Protein AF-B5Z7A7-F1 (afdb_monomer)

Secondary structure (DSSP, 8-state):
-TTHHHHHHHHTT-----------HHHHHHHHHHHHHIIIIIS--TT---------SS-EEETTEEE-S-SHHHHHHHHHHHHHHHHHHHTT--

Solvent-accessible surface area (backbone atoms only — not comparable to full-atom values): 5955 Å² total; per-residue (Å²): 120,99,54,54,60,62,55,49,32,57,76,69,71,44,93,77,90,85,84,91,75,91,64,54,79,89,48,40,63,60,51,51,52,52,51,50,48,44,42,27,66,78,69,62,43,63,81,66,79,82,75,87,84,88,59,46,90,57,63,49,75,56,96,87,42,78,41,69,64,46,52,54,65,56,52,44,51,54,51,51,52,50,52,53,51,54,50,36,51,75,70,61,76,102

Nearest PDB structures (foldseek):
  3aei-assembly2_B  TM=2.537E-01  e=2.336E+00  Thermococcus sp. JCM 11816
  7kln-assembly1_A2  TM=2.463E-01  e=3.985E+00  Vibrio phage XM1

Structure (mmCIF, N/CA/C/O backbone):
data_AF-B5Z7A7-F1
#
_entry.id   AF-B5Z7A7-F1
#
loop_
_atom_site.group_PDB
_atom_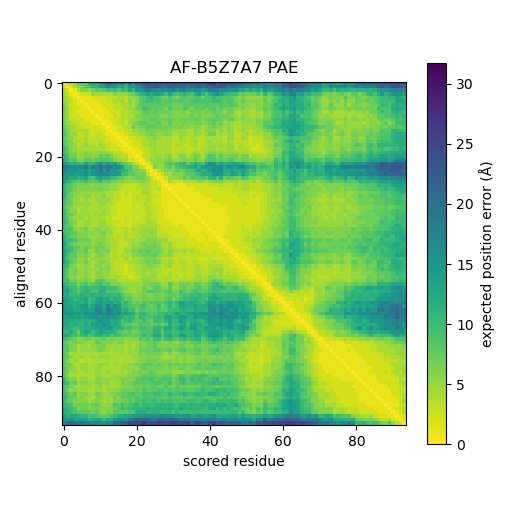site.id
_atom_site.type_symbol
_atom_site.label_atom_id
_atom_site.label_alt_id
_atom_site.label_comp_id
_atom_site.label_asym_id
_atom_site.label_entity_id
_atom_site.label_seq_id
_atom_site.pdbx_PDB_ins_code
_atom_site.Cartn_x
_atom_site.Cartn_y
_atom_site.Cartn_z
_atom_site.occupancy
_atom_site.B_iso_or_equiv
_atom_site.auth_seq_id
_atom_site.auth_comp_id
_atom_site.auth_asym_id
_atom_site.auth_atom_id
_atom_site.pdbx_PDB_model_num
ATOM 1 N N . MET A 1 1 ? 9.587 7.775 13.955 1.00 54.12 1 MET A N 1
ATOM 2 C CA . MET A 1 1 ? 8.456 7.066 13.319 1.00 54.12 1 MET A CA 1
ATOM 3 C C . MET A 1 1 ? 7.605 7.903 12.352 1.00 54.12 1 MET A C 1
ATOM 5 O O . MET A 1 1 ? 7.441 7.473 11.221 1.00 54.12 1 MET A O 1
ATOM 9 N N . LYS A 1 2 ? 7.062 9.086 12.713 1.00 55.00 2 LYS A N 1
ATOM 10 C CA . LYS A 1 2 ? 5.972 9.756 11.944 1.00 55.00 2 LYS A CA 1
ATOM 11 C C .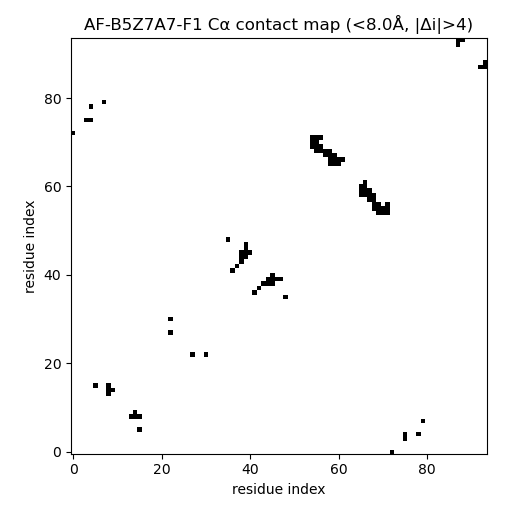 LYS A 1 2 ? 6.238 10.165 10.475 1.00 55.00 2 LYS A C 1
ATOM 13 O O . LYS A 1 2 ? 5.308 10.637 9.833 1.00 55.00 2 LYS A O 1
ATOM 18 N N . ARG A 1 3 ? 7.445 10.008 9.914 1.00 65.50 3 ARG A N 1
ATOM 19 C CA . ARG A 1 3 ? 7.735 10.333 8.495 1.00 65.50 3 ARG A CA 1
ATOM 20 C C . ARG A 1 3 ? 8.715 9.387 7.799 1.00 65.50 3 ARG A C 1
ATOM 22 O O . ARG A 1 3 ? 9.106 9.664 6.674 1.00 65.50 3 ARG A O 1
ATOM 29 N N . GLU A 1 4 ? 9.124 8.292 8.438 1.00 75.56 4 GLU A N 1
ATOM 30 C CA . GLU A 1 4 ? 10.189 7.434 7.895 1.00 75.56 4 GLU A CA 1
ATOM 31 C C . GLU A 1 4 ? 9.809 6.842 6.539 1.00 75.56 4 GLU A C 1
ATOM 33 O O . GLU A 1 4 ? 10.576 6.977 5.591 1.00 75.56 4 GLU A O 1
ATOM 38 N N . LEU A 1 5 ? 8.589 6.313 6.407 1.00 74.44 5 LEU A N 1
ATOM 39 C CA . LEU A 1 5 ? 8.109 5.735 5.151 1.00 74.44 5 LEU A CA 1
ATOM 40 C C . LEU A 1 5 ? 8.082 6.754 3.998 1.00 74.44 5 LEU A C 1
ATOM 42 O O . LEU A 1 5 ? 8.538 6.459 2.898 1.00 74.44 5 LEU A O 1
ATOM 46 N N . LEU A 1 6 ? 7.608 7.978 4.261 1.00 75.19 6 LEU A N 1
ATOM 47 C CA . LEU A 1 6 ? 7.553 9.050 3.259 1.00 75.19 6 LEU A CA 1
ATOM 48 C C . LEU A 1 6 ? 8.953 9.521 2.852 1.00 75.19 6 LEU A C 1
ATOM 50 O O . LEU A 1 6 ? 9.216 9.732 1.668 1.00 75.19 6 LEU A O 1
ATOM 54 N N . SER A 1 7 ? 9.865 9.658 3.817 1.00 80.81 7 SER A N 1
ATOM 55 C CA . SER A 1 7 ? 11.266 9.981 3.541 1.00 80.81 7 SER A CA 1
ATOM 56 C C . SER A 1 7 ? 11.936 8.891 2.698 1.00 80.81 7 SER A C 1
ATOM 58 O O . SER A 1 7 ? 12.677 9.211 1.770 1.00 80.81 7 SER A O 1
ATOM 60 N N . PHE A 1 8 ? 11.646 7.614 2.969 1.00 77.25 8 PHE A N 1
ATOM 61 C CA . PHE A 1 8 ? 12.151 6.494 2.171 1.00 77.25 8 PHE A CA 1
ATOM 62 C C . PHE A 1 8 ? 11.619 6.514 0.743 1.00 77.25 8 PHE A C 1
ATOM 64 O O . PHE A 1 8 ? 12.420 6.494 -0.192 1.00 77.25 8 PHE A O 1
ATOM 71 N N . ALA A 1 9 ? 10.302 6.611 0.570 1.00 79.56 9 ALA A N 1
ATOM 72 C CA . ALA A 1 9 ? 9.681 6.686 -0.748 1.00 79.56 9 ALA A CA 1
ATOM 73 C C . ALA A 1 9 ? 10.278 7.823 -1.592 1.00 79.56 9 ALA A C 1
ATOM 75 O O . ALA A 1 9 ? 10.648 7.619 -2.748 1.00 79.56 9 ALA A O 1
ATOM 76 N N . LYS A 1 10 ? 10.475 8.999 -0.980 1.00 82.81 10 LYS A N 1
ATOM 77 C CA . LYS A 1 10 ? 11.107 10.150 -1.633 1.00 82.81 10 LYS A CA 1
ATOM 78 C C . LYS A 1 10 ? 12.551 9.870 -2.057 1.00 82.81 10 LYS A C 1
ATOM 80 O O . LYS A 1 10 ? 12.908 10.172 -3.190 1.00 82.81 10 LYS A O 1
ATOM 85 N N . ASN A 1 11 ? 13.373 9.286 -1.182 1.00 84.38 11 ASN A N 1
ATOM 86 C CA . ASN A 1 11 ? 14.781 8.985 -1.483 1.00 84.38 11 ASN A CA 1
ATOM 87 C C . ASN A 1 11 ? 14.944 8.016 -2.661 1.00 84.38 11 ASN A C 1
ATOM 89 O O . ASN A 1 11 ? 15.930 8.088 -3.389 1.00 84.38 11 ASN A O 1
ATOM 93 N N . TRP A 1 12 ? 13.979 7.118 -2.840 1.00 81.12 12 TRP A N 1
ATOM 94 C CA . TRP A 1 12 ? 13.959 6.148 -3.930 1.00 81.12 12 TRP A CA 1
ATOM 95 C C . TRP A 1 12 ? 13.178 6.622 -5.159 1.00 81.12 12 TRP A C 1
ATOM 97 O O . TRP A 1 12 ? 13.071 5.879 -6.131 1.00 81.12 12 TRP A O 1
ATOM 107 N N . ASN A 1 13 ? 12.661 7.855 -5.131 1.00 84.94 13 ASN A N 1
ATOM 108 C CA . ASN A 1 13 ? 11.818 8.431 -6.175 1.00 84.94 13 ASN A CA 1
ATOM 109 C C . ASN A 1 13 ? 10.589 7.561 -6.503 1.00 84.94 13 ASN A C 1
ATOM 111 O O . ASN A 1 13 ? 10.190 7.429 -7.659 1.00 84.94 13 ASN A O 1
ATOM 115 N N . ILE A 1 14 ? 10.006 6.942 -5.472 1.00 82.38 14 ILE A N 1
ATOM 116 C CA . ILE A 1 14 ? 8.827 6.086 -5.585 1.00 82.38 14 ILE A CA 1
ATOM 117 C C . ILE A 1 14 ? 7.599 6.941 -5.306 1.00 82.38 14 ILE A C 1
ATOM 119 O O . ILE A 1 14 ? 7.397 7.372 -4.162 1.00 82.38 14 ILE A O 1
ATOM 123 N N . PRO A 1 15 ? 6.759 7.199 -6.316 1.00 80.88 15 PRO A N 1
ATOM 124 C CA . PRO A 1 15 ? 5.569 7.996 -6.107 1.00 80.88 15 PRO A CA 1
ATOM 125 C C . PRO A 1 15 ? 4.604 7.198 -5.216 1.00 80.88 15 PRO A C 1
ATOM 127 O O . PRO A 1 15 ? 4.230 6.068 -5.515 1.00 80.88 15 PRO A O 1
ATOM 130 N N . THR A 1 16 ? 4.279 7.771 -4.058 1.00 84.06 16 THR A N 1
ATOM 131 C CA . THR A 1 16 ? 3.555 7.102 -2.970 1.00 84.06 16 THR A CA 1
ATOM 132 C C . THR A 1 16 ? 2.392 7.973 -2.527 1.00 84.06 16 THR A C 1
ATOM 134 O O . THR A 1 16 ? 2.573 9.163 -2.272 1.00 84.06 16 THR A O 1
ATOM 137 N N . ILE A 1 17 ? 1.211 7.371 -2.397 1.00 82.81 17 ILE A N 1
ATOM 138 C CA . ILE A 1 17 ? 0.020 8.016 -1.842 1.00 82.81 17 ILE A CA 1
ATOM 139 C C . ILE A 1 17 ? -0.194 7.453 -0.437 1.00 82.81 17 ILE A C 1
ATOM 141 O O . ILE A 1 17 ? -0.231 6.239 -0.254 1.00 82.81 17 ILE A O 1
ATOM 145 N N . PHE A 1 18 ? -0.319 8.334 0.556 1.00 82.19 18 PHE A N 1
ATOM 146 C CA . PHE A 1 18 ? -0.615 7.949 1.933 1.00 82.19 18 PHE A CA 1
ATOM 147 C C . PHE A 1 18 ? -1.965 8.528 2.342 1.00 82.19 18 PHE A C 1
ATOM 149 O O . PHE A 1 18 ? -2.154 9.743 2.307 1.00 82.19 18 PHE A O 1
ATOM 156 N N . VAL A 1 19 ? -2.895 7.658 2.733 1.00 79.62 19 VAL A N 1
ATOM 157 C CA . VAL A 1 19 ? -4.267 8.043 3.072 1.00 79.62 19 VAL A CA 1
ATOM 158 C C . VAL A 1 19 ? -4.519 7.730 4.542 1.00 79.62 19 VAL A C 1
ATOM 160 O O . VAL A 1 19 ? -4.505 6.571 4.950 1.00 79.62 19 VAL A O 1
ATOM 163 N N . PHE A 1 20 ? -4.739 8.770 5.348 1.00 76.94 20 PHE A N 1
ATOM 164 C CA . PHE A 1 20 ? -5.199 8.605 6.725 1.00 76.94 20 PHE A CA 1
ATOM 165 C C . PHE A 1 20 ? -6.716 8.484 6.727 1.00 76.94 20 PHE A C 1
ATOM 167 O O . PHE A 1 20 ? -7.411 9.349 6.200 1.00 76.94 20 PHE A O 1
ATOM 174 N N . THR A 1 21 ? -7.225 7.433 7.353 1.00 74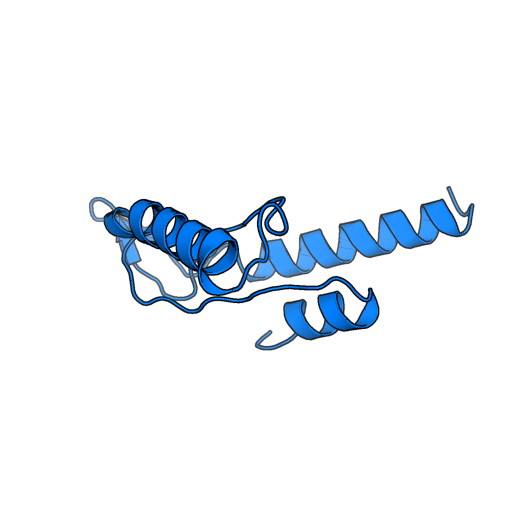.69 21 THR A N 1
ATOM 175 C CA . THR A 1 21 ? -8.660 7.220 7.511 1.00 74.69 21 THR A CA 1
ATOM 176 C C . THR A 1 21 ? -8.985 6.863 8.954 1.00 74.69 21 THR A C 1
ATOM 178 O O . THR A 1 21 ? -8.172 6.253 9.646 1.00 74.69 21 THR A O 1
ATOM 181 N N . ASN A 1 22 ? -10.177 7.256 9.402 1.00 72.00 22 ASN A N 1
ATOM 182 C CA . ASN A 1 22 ? -10.758 6.843 10.680 1.00 72.00 22 ASN A CA 1
ATOM 183 C C . ASN A 1 22 ? -11.810 5.730 10.493 1.00 72.00 22 ASN A C 1
ATOM 185 O O . ASN A 1 22 ? -12.652 5.491 11.358 1.00 72.00 22 ASN A O 1
ATOM 189 N N . THR A 1 23 ? -11.831 5.083 9.326 1.00 65.56 23 THR A N 1
ATOM 190 C CA . THR A 1 23 ? -12.746 3.973 9.051 1.00 65.56 23 THR A CA 1
ATOM 191 C C . THR A 1 23 ? -12.296 2.722 9.797 1.00 65.56 23 THR A C 1
ATOM 193 O O . THR A 1 23 ? -11.145 2.310 9.672 1.00 65.56 23 THR A O 1
ATOM 196 N N . GLN A 1 24 ? -13.218 2.097 10.533 1.00 64.19 24 GLN A N 1
ATOM 197 C CA . GLN A 1 24 ? -12.993 0.798 11.174 1.00 64.19 24 GLN A CA 1
ATOM 198 C C . GLN A 1 24 ? -12.757 -0.324 10.145 1.00 64.19 24 GLN A C 1
ATOM 200 O O . GLN A 1 24 ? -13.105 -0.181 8.972 1.00 64.19 24 GLN A O 1
ATOM 205 N N . GLU A 1 25 ? -12.239 -1.465 10.612 1.00 65.12 25 GLU A N 1
ATOM 206 C CA . GLU A 1 25 ? -11.937 -2.681 9.833 1.00 65.12 25 GLU A CA 1
ATOM 207 C C . GLU A 1 25 ? -13.029 -3.039 8.808 1.00 65.12 25 GLU A C 1
ATOM 209 O O . GLU A 1 25 ? -12.742 -3.140 7.615 1.00 65.12 25 GLU A O 1
ATOM 214 N N . LYS A 1 26 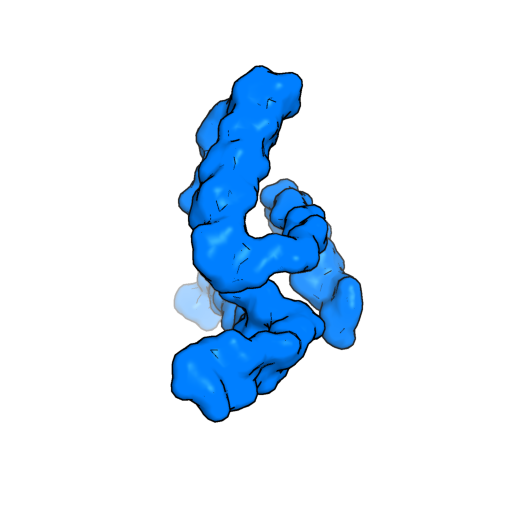? -14.299 -3.076 9.229 1.00 65.69 26 LYS A N 1
ATOM 215 C CA . LYS A 1 26 ? -15.441 -3.428 8.364 1.00 65.69 26 LYS A CA 1
ATOM 216 C C . LYS A 1 26 ? -15.695 -2.464 7.202 1.00 65.69 26 LYS A C 1
ATOM 218 O O . LYS A 1 26 ? -16.228 -2.873 6.176 1.00 65.69 26 LYS A O 1
ATOM 223 N N . ALA A 1 27 ? -15.349 -1.188 7.358 1.00 77.88 27 ALA A N 1
ATOM 224 C CA . ALA A 1 27 ? -15.508 -0.176 6.313 1.00 77.88 27 ALA A CA 1
ATOM 225 C C . ALA A 1 27 ? -14.223 0.022 5.489 1.00 77.88 27 ALA A C 1
ATOM 227 O O . ALA A 1 27 ? -14.245 0.725 4.478 1.00 77.88 27 ALA A O 1
ATOM 228 N N . GLY A 1 28 ? -13.113 -0.607 5.891 1.00 79.56 28 GLY A N 1
ATOM 229 C CA . GLY A 1 28 ? -11.809 -0.423 5.264 1.00 79.56 28 GLY A CA 1
ATOM 230 C C . GLY A 1 28 ? -11.762 -0.890 3.810 1.00 79.56 28 GLY A C 1
ATOM 231 O O . GLY A 1 28 ? -11.151 -0.221 2.985 1.00 79.56 28 GLY A O 1
ATOM 232 N N . ASP A 1 29 ? -12.423 -1.998 3.464 1.00 82.88 29 ASP A N 1
ATOM 233 C CA . ASP A 1 29 ? -12.444 -2.494 2.078 1.00 82.88 29 ASP A CA 1
ATOM 234 C C . ASP A 1 29 ? -13.243 -1.572 1.147 1.00 82.88 29 ASP A C 1
ATOM 236 O O . ASP A 1 29 ? -12.805 -1.280 0.034 1.00 82.88 29 ASP A O 1
ATOM 240 N N . ALA A 1 30 ? -14.397 -1.080 1.610 1.00 88.12 30 ALA A N 1
ATOM 241 C CA . ALA A 1 30 ? -15.197 -0.112 0.863 1.00 88.12 30 ALA A CA 1
ATOM 242 C C . ALA A 1 30 ? -14.427 1.204 0.671 1.00 88.12 30 ALA A C 1
ATOM 244 O O . ALA A 1 30 ? -14.389 1.740 -0.434 1.00 88.12 30 ALA A O 1
ATOM 245 N N . PHE A 1 31 ? -13.742 1.669 1.721 1.00 87.56 31 PHE A N 1
ATOM 246 C CA . PHE A 1 31 ? -12.877 2.844 1.663 1.00 87.56 31 PHE A CA 1
ATOM 247 C C . PHE A 1 31 ? -11.733 2.684 0.654 1.00 87.56 31 PHE A C 1
A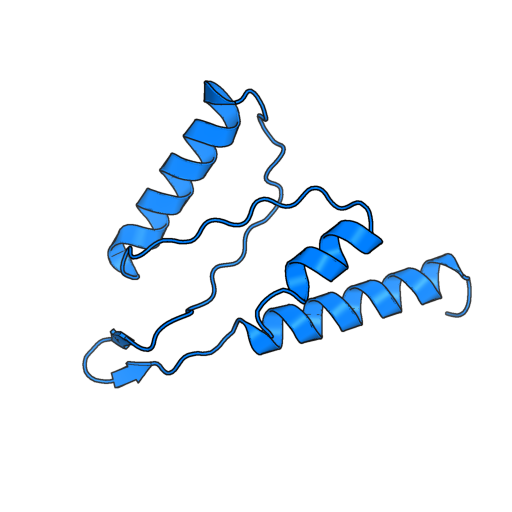TOM 249 O O . PHE A 1 31 ? -11.472 3.599 -0.127 1.00 87.56 31 PHE A O 1
ATOM 256 N N . VAL A 1 32 ? -11.061 1.526 0.643 1.00 86.50 32 VAL A N 1
ATOM 257 C CA . VAL A 1 32 ? -9.980 1.242 -0.314 1.00 86.50 32 VAL A CA 1
ATOM 258 C C . VAL A 1 32 ? -10.509 1.251 -1.745 1.00 86.50 32 VAL A C 1
ATOM 260 O O . VAL A 1 32 ? -9.900 1.899 -2.593 1.00 86.50 32 VAL A O 1
ATOM 263 N N . LYS A 1 33 ? -11.644 0.592 -2.014 1.00 89.62 33 LYS A N 1
ATOM 264 C CA . LYS A 1 33 ? -12.245 0.569 -3.357 1.00 89.62 33 LYS A CA 1
ATOM 265 C C . LYS A 1 33 ? -12.607 1.967 -3.847 1.00 89.62 33 LYS A C 1
ATOM 267 O O . LYS A 1 33 ? -12.280 2.307 -4.978 1.00 89.62 33 LYS A O 1
ATOM 272 N N . GLU A 1 34 ? -13.230 2.780 -2.997 1.00 91.44 34 GLU A N 1
ATOM 273 C CA . GLU A 1 34 ? -13.600 4.144 -3.380 1.00 91.44 34 GLU A CA 1
ATOM 274 C C . GLU A 1 34 ? -12.367 5.034 -3.567 1.00 91.44 34 GLU A C 1
ATOM 276 O O . GLU A 1 34 ? -12.289 5.790 -4.530 1.00 91.44 34 GLU A O 1
ATOM 281 N N . SER A 1 35 ? -11.345 4.878 -2.721 1.00 90.69 35 SER A N 1
ATOM 282 C CA . SER A 1 35 ? -10.073 5.592 -2.887 1.00 90.69 35 SER A CA 1
ATOM 283 C C . SER A 1 35 ? -9.391 5.226 -4.208 1.00 90.69 35 SER A C 1
ATOM 285 O O . SER A 1 35 ? -8.911 6.107 -4.915 1.00 90.69 35 SER A O 1
ATOM 287 N N . GLN A 1 36 ? -9.365 3.936 -4.562 1.00 90.94 36 GLN A N 1
ATOM 288 C CA . GLN A 1 36 ? -8.833 3.466 -5.843 1.00 90.94 36 GLN A CA 1
ATOM 289 C C . GLN A 1 36 ? -9.630 4.038 -7.017 1.00 90.94 36 GLN A C 1
ATOM 291 O O . GLN A 1 36 ? -9.019 4.523 -7.964 1.00 90.94 36 GLN A O 1
ATOM 296 N N . ARG A 1 37 ? -10.967 4.059 -6.926 1.00 93.75 37 ARG A N 1
ATOM 297 C CA . ARG A 1 37 ? -11.837 4.659 -7.946 1.00 93.75 37 ARG A CA 1
ATOM 298 C C . ARG A 1 37 ? -11.524 6.143 -8.153 1.00 93.75 37 ARG A C 1
ATOM 300 O O . ARG A 1 37 ? -11.297 6.551 -9.284 1.00 93.75 37 ARG A O 1
ATOM 307 N N . ILE A 1 38 ? -11.449 6.934 -7.081 1.00 93.81 38 ILE A N 1
ATOM 308 C CA . ILE A 1 38 ? -11.134 8.372 -7.155 1.00 93.81 38 ILE A CA 1
ATOM 309 C C . ILE A 1 38 ? -9.749 8.595 -7.785 1.00 93.81 38 ILE A C 1
ATOM 311 O O . ILE A 1 38 ? -9.604 9.421 -8.686 1.00 93.81 38 ILE A O 1
ATOM 315 N N . ILE A 1 39 ? -8.732 7.843 -7.353 1.00 91.88 39 ILE A N 1
ATOM 316 C CA . ILE A 1 39 ? -7.364 7.962 -7.885 1.00 91.88 39 ILE A CA 1
ATOM 317 C C . ILE A 1 39 ? -7.315 7.584 -9.373 1.00 91.88 39 ILE A C 1
ATOM 319 O O . ILE A 1 39 ? -6.671 8.272 -10.166 1.00 91.88 39 ILE A O 1
ATOM 323 N N . ASP A 1 40 ? -7.995 6.510 -9.766 1.00 92.88 40 ASP A N 1
ATOM 324 C CA . ASP A 1 40 ? -7.966 6.025 -11.143 1.00 92.88 40 ASP A CA 1
ATOM 325 C C . ASP A 1 40 ? -8.797 6.905 -12.091 1.00 92.88 40 ASP A C 1
ATOM 327 O O . ASP A 1 40 ? -8.332 7.234 -13.185 1.00 92.88 40 ASP A O 1
ATOM 331 N N . GLU A 1 41 ? -10.018 7.271 -11.694 1.00 95.38 41 GLU A N 1
ATOM 332 C CA . GLU A 1 41 ? -11.012 7.921 -12.557 1.00 95.38 41 GLU A CA 1
ATOM 333 C C . GLU A 1 41 ? -10.974 9.445 -12.460 1.00 95.38 41 GLU A C 1
ATOM 335 O O . GLU A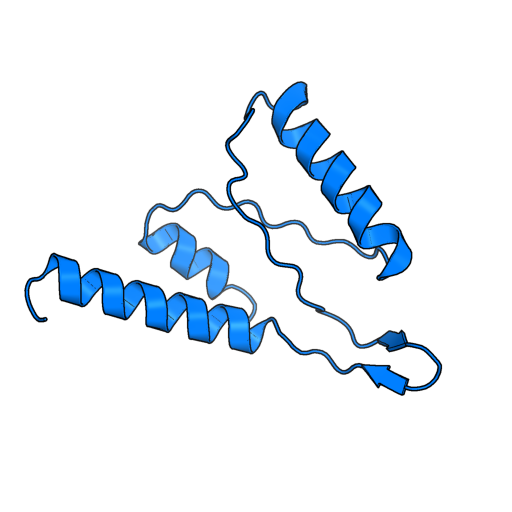 1 41 ? -10.908 10.121 -13.484 1.00 95.38 41 GLU A O 1
ATOM 340 N N . GLU A 1 42 ? -11.006 10.001 -11.247 1.00 95.69 42 GLU A N 1
ATOM 341 C CA . GLU A 1 42 ? -11.114 11.453 -11.056 1.00 95.69 42 GLU A CA 1
ATOM 342 C C . GLU A 1 42 ? -9.757 12.138 -11.186 1.00 95.69 42 GLU A C 1
ATOM 344 O O . GLU A 1 42 ? -9.652 13.209 -11.782 1.00 95.69 42 GLU A O 1
ATOM 349 N N . TRP A 1 43 ? -8.702 11.519 -10.650 1.00 94.31 43 TRP A N 1
ATOM 350 C CA . TRP A 1 43 ? -7.341 12.045 -10.783 1.00 94.31 43 TRP A CA 1
ATOM 351 C C . TRP A 1 43 ? -6.655 11.574 -12.072 1.00 94.31 43 TRP A C 1
ATOM 353 O O . TRP A 1 43 ? -5.598 12.094 -12.428 1.00 94.31 43 TRP A O 1
ATOM 363 N N . GLY A 1 44 ? -7.241 10.600 -12.778 1.00 93.38 44 GLY A N 1
ATOM 364 C CA . GLY A 1 44 ? -6.721 10.081 -14.043 1.00 93.38 44 GLY A CA 1
ATOM 365 C C . GLY A 1 44 ? -5.472 9.203 -13.908 1.00 93.38 44 GLY A C 1
ATOM 366 O O . GLY A 1 44 ? -4.772 8.986 -14.897 1.00 93.38 44 GLY A O 1
ATOM 367 N N . PHE A 1 45 ? -5.173 8.673 -12.718 1.00 91.31 45 PHE A N 1
ATOM 368 C CA . PHE A 1 45 ? -4.005 7.818 -12.470 1.00 91.31 45 PHE A CA 1
ATOM 369 C C . PHE A 1 45 ? -4.307 6.327 -12.644 1.00 91.31 45 PHE A C 1
ATOM 371 O O . PHE A 1 45 ? -3.760 5.490 -11.926 1.00 91.31 45 PHE A O 1
ATOM 378 N N . LYS A 1 46 ? -5.162 5.966 -13.606 1.00 91.62 46 LYS A N 1
ATOM 379 C CA . LYS A 1 46 ? -5.601 4.580 -13.789 1.00 91.62 46 LYS A CA 1
ATOM 380 C C . LYS A 1 46 ? -4.432 3.594 -13.851 1.00 91.62 46 LYS A C 1
ATOM 382 O O . LYS A 1 46 ? -3.570 3.673 -14.728 1.00 91.62 46 LYS A O 1
ATOM 387 N N . GLY A 1 47 ? -4.429 2.625 -12.936 1.00 86.19 47 GLY A N 1
ATOM 388 C CA . GLY A 1 47 ? -3.408 1.574 -12.877 1.00 86.19 47 GLY A CA 1
ATOM 389 C C . GLY A 1 47 ? -2.087 1.997 -12.226 1.00 86.19 47 GLY A C 1
ATOM 390 O O . GLY A 1 47 ? -1.117 1.231 -12.286 1.00 86.19 47 GLY A O 1
ATOM 391 N N . PHE A 1 48 ? -2.046 3.176 -11.601 1.00 86.38 48 PHE A N 1
ATOM 392 C CA . PHE A 1 48 ? -0.932 3.655 -10.783 1.00 86.38 48 PHE A CA 1
ATOM 393 C C . PHE A 1 48 ? -0.790 2.848 -9.485 1.00 86.38 48 PHE A C 1
ATOM 395 O O . PHE A 1 48 ? 0.320 2.468 -9.109 1.00 86.38 48 PHE A O 1
ATOM 402 N N . ILE A 1 49 ? -1.905 2.520 -8.823 1.00 86.38 49 ILE A N 1
ATOM 403 C CA . ILE A 1 49 ? -1.898 1.692 -7.611 1.00 86.38 49 ILE A CA 1
ATOM 404 C C . ILE A 1 49 ? -1.615 0.234 -7.994 1.00 86.38 49 ILE A C 1
ATOM 406 O O . ILE A 1 49 ? -2.490 -0.482 -8.474 1.00 86.38 49 ILE A O 1
ATOM 410 N N . LYS A 1 50 ? -0.369 -0.213 -7.794 1.00 85.38 50 LYS A N 1
ATOM 411 C CA . LYS A 1 50 ? 0.059 -1.605 -8.047 1.00 85.38 50 LYS A CA 1
ATOM 412 C C . LYS A 1 5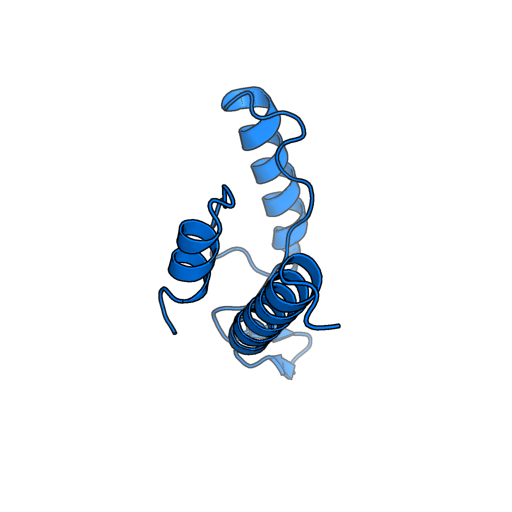0 ? -0.102 -2.524 -6.841 1.00 85.38 50 LYS A C 1
ATOM 414 O O . LYS A 1 50 ? -0.321 -3.717 -7.002 1.00 85.38 50 LYS A O 1
ATOM 419 N N . ALA A 1 51 ? 0.028 -1.966 -5.646 1.00 85.50 51 ALA A N 1
ATOM 420 C CA . ALA A 1 51 ? -0.120 -2.664 -4.381 1.00 85.50 51 ALA A CA 1
ATOM 421 C C . ALA A 1 51 ? -0.534 -1.656 -3.307 1.00 85.50 51 ALA A C 1
ATOM 423 O O . ALA A 1 51 ? -0.265 -0.459 -3.437 1.00 85.50 51 ALA A O 1
ATOM 424 N N . TYR A 1 52 ? -1.169 -2.138 -2.243 1.00 85.19 52 TYR A N 1
ATOM 425 C CA . TYR A 1 52 ? -1.456 -1.339 -1.058 1.00 85.19 52 TYR A CA 1
ATOM 426 C C . TYR A 1 52 ? -1.269 -2.190 0.198 1.00 85.19 52 TYR A C 1
ATOM 428 O O . TYR A 1 52 ? -1.483 -3.400 0.179 1.00 85.19 52 TYR A O 1
ATOM 436 N N . ALA A 1 53 ? -0.885 -1.539 1.290 1.00 82.81 53 ALA A N 1
ATOM 437 C CA . ALA A 1 53 ? -0.826 -2.132 2.617 1.00 82.81 53 ALA A CA 1
ATOM 438 C C . ALA A 1 53 ? -1.742 -1.337 3.548 1.00 82.81 53 ALA A C 1
ATOM 440 O O . ALA A 1 53 ? -1.859 -0.115 3.428 1.00 82.81 53 ALA A O 1
ATOM 441 N N . ARG A 1 54 ? -2.390 -2.035 4.479 1.00 80.69 54 ARG A N 1
ATOM 442 C CA . ARG A 1 54 ? -3.163 -1.420 5.558 1.00 80.69 54 ARG A CA 1
ATOM 443 C C . ARG A 1 54 ? -2.458 -1.708 6.862 1.00 80.69 54 ARG A C 1
ATOM 445 O O . ARG A 1 54 ? -2.133 -2.855 7.142 1.00 80.69 54 ARG A O 1
ATOM 452 N N . VAL A 1 55 ? -2.242 -0.663 7.640 1.00 78.00 55 VAL A N 1
ATOM 453 C CA . VAL A 1 55 ? -1.642 -0.754 8.966 1.00 78.00 55 VAL A CA 1
ATOM 454 C C . VAL A 1 55 ? -2.516 0.018 9.932 1.00 78.00 55 VAL A C 1
ATOM 456 O O . VAL A 1 55 ? -3.065 1.066 9.580 1.00 78.00 55 VAL A O 1
ATOM 459 N N . ASN A 1 56 ? -2.654 -0.501 11.145 1.00 75.44 56 ASN A N 1
ATOM 460 C CA . ASN A 1 56 ? -3.428 0.174 12.170 1.00 75.44 56 ASN A CA 1
ATOM 461 C C . ASN A 1 56 ? -2.550 1.236 12.828 1.00 75.44 56 ASN A C 1
ATOM 463 O O . ASN A 1 56 ? -1.406 0.987 13.200 1.00 75.44 56 ASN A O 1
ATOM 467 N N . SER A 1 57 ? -3.082 2.448 12.949 1.00 70.75 57 SER A N 1
ATOM 468 C CA . SER A 1 57 ? -2.421 3.562 13.638 1.00 70.75 57 SER A CA 1
ATOM 469 C C . SER A 1 57 ? -3.009 3.830 15.026 1.00 70.75 57 SER A C 1
ATOM 471 O O . SER A 1 57 ? -2.456 4.632 15.777 1.00 70.75 57 SER A O 1
ATOM 473 N N . VAL A 1 58 ? -4.108 3.150 15.363 1.00 72.50 58 VAL A N 1
ATOM 474 C CA . VAL A 1 58 ? -4.837 3.220 16.633 1.00 72.50 58 VAL A CA 1
ATOM 475 C C . VAL A 1 58 ? -5.245 1.810 17.061 1.00 72.50 58 VAL A C 1
ATOM 477 O O . VAL A 1 58 ? -5.543 0.972 16.210 1.00 72.50 58 VAL A O 1
ATOM 480 N N . ALA A 1 59 ? -5.228 1.547 18.369 1.00 76.44 59 ALA A N 1
ATOM 481 C CA . ALA A 1 59 ? -5.718 0.285 18.913 1.00 76.44 59 ALA A CA 1
ATOM 482 C C . ALA A 1 59 ? -7.236 0.184 18.706 1.00 76.44 59 ALA A C 1
ATOM 484 O O . ALA A 1 59 ? -7.946 1.193 18.768 1.00 76.44 59 ALA A O 1
ATOM 485 N N . PHE A 1 60 ? -7.741 -1.020 18.452 1.00 75.31 60 PHE A N 1
ATOM 486 C CA . PHE A 1 60 ? -9.175 -1.257 18.271 1.00 75.31 60 PHE A CA 1
ATOM 487 C C . PHE A 1 60 ? -9.585 -2.608 18.857 1.00 75.31 60 PHE A C 1
ATOM 489 O O . PHE A 1 60 ? -8.772 -3.518 18.966 1.00 75.31 60 PHE A O 1
ATOM 496 N N . SER A 1 61 ? -10.856 -2.761 19.237 1.00 73.25 61 SER A N 1
ATOM 497 C CA . SER A 1 61 ? -11.372 -4.039 19.738 1.00 73.25 61 SER A CA 1
ATOM 498 C C . SER A 1 61 ? -11.956 -4.874 18.601 1.00 73.25 61 SER A C 1
ATOM 500 O O . SER A 1 61 ? -12.855 -4.424 17.885 1.00 73.25 61 SER A O 1
ATOM 502 N N . PHE A 1 62 ? -11.486 -6.111 18.462 1.00 74.38 62 PHE A N 1
ATOM 503 C CA . PHE A 1 62 ? -12.031 -7.103 17.546 1.00 74.38 62 PHE A CA 1
ATOM 504 C C . PHE A 1 62 ? -12.524 -8.318 18.326 1.00 74.38 62 PHE A C 1
ATOM 506 O O . PHE A 1 62 ? -11.751 -9.013 18.978 1.00 74.38 62 PHE A O 1
ATOM 513 N N . ARG A 1 63 ? -13.836 -8.585 18.263 1.00 83.00 63 ARG A N 1
ATOM 514 C CA . ARG A 1 63 ? -14.480 -9.711 18.970 1.00 83.00 63 ARG A CA 1
ATOM 515 C C . ARG A 1 63 ? -14.152 -9.765 20.477 1.00 83.00 63 ARG A C 1
ATOM 517 O O . ARG A 1 63 ? -14.038 -10.845 21.042 1.00 83.00 63 ARG A O 1
ATOM 524 N N . GLY A 1 64 ? -14.003 -8.605 21.121 1.00 82.00 64 GLY A N 1
ATOM 525 C CA . GLY A 1 64 ? -13.670 -8.508 22.547 1.00 82.00 64 GLY A CA 1
ATOM 526 C C . GLY A 1 64 ? -12.177 -8.627 22.870 1.00 82.00 64 GLY A C 1
ATOM 527 O O . GLY A 1 64 ? -11.815 -8.525 24.036 1.00 82.00 64 GLY A O 1
ATOM 528 N N . ILE A 1 65 ? -11.312 -8.792 21.864 1.00 82.12 65 ILE A N 1
ATOM 529 C CA . ILE A 1 65 ? -9.853 -8.761 22.009 1.00 82.12 65 ILE A CA 1
ATOM 530 C C . ILE A 1 65 ? -9.359 -7.383 21.568 1.00 82.12 65 ILE A C 1
ATOM 532 O O . ILE A 1 65 ? -9.708 -6.914 20.486 1.00 82.12 65 ILE A O 1
ATOM 536 N N . GLU A 1 66 ? -8.575 -6.714 22.408 1.00 80.88 66 GLU A N 1
ATOM 537 C CA . GLU A 1 66 ? -7.912 -5.464 22.037 1.00 80.88 66 GLU A CA 1
ATOM 538 C C . GLU A 1 66 ? -6.733 -5.770 21.108 1.00 80.88 66 GLU A C 1
ATOM 540 O O . GLU A 1 66 ? -5.808 -6.495 21.471 1.00 80.88 66 GLU A O 1
ATOM 545 N N . VAL A 1 67 ? -6.791 -5.241 19.890 1.00 76.88 67 VAL A N 1
ATOM 546 C CA . VAL A 1 67 ? -5.709 -5.311 18.913 1.00 76.88 67 VAL A CA 1
ATOM 547 C C . VAL A 1 67 ? -4.855 -4.053 19.091 1.00 76.88 67 VAL A C 1
ATOM 549 O O . VAL A 1 67 ? -5.362 -2.947 18.859 1.00 76.88 67 VAL A O 1
ATOM 552 N N . PRO A 1 68 ? -3.589 -4.184 19.527 1.00 76.88 68 PRO A N 1
ATOM 553 C CA . PRO A 1 68 ? -2.706 -3.043 19.724 1.00 76.88 68 PRO A CA 1
ATOM 554 C C . PRO A 1 68 ? -2.310 -2.397 18.387 1.00 76.88 68 PRO A C 1
ATOM 556 O O . PRO A 1 68 ? -2.563 -2.921 17.302 1.00 76.88 68 PRO A O 1
ATOM 559 N N . ILE A 1 69 ? -1.675 -1.225 18.461 1.00 75.56 69 ILE A N 1
ATOM 560 C CA . ILE A 1 69 ? -1.078 -0.566 17.292 1.00 75.56 69 ILE A CA 1
ATOM 561 C C . ILE A 1 69 ? 0.102 -1.422 16.808 1.00 75.56 69 ILE A C 1
ATOM 563 O O . ILE A 1 69 ? 1.175 -1.388 17.406 1.00 75.56 69 ILE A O 1
ATOM 567 N N . GLU A 1 70 ? -0.099 -2.165 15.724 1.00 72.06 70 GLU A N 1
ATOM 568 C CA . GLU A 1 70 ? 0.870 -3.102 15.139 1.00 72.06 70 GLU A CA 1
ATOM 569 C C . GLU A 1 70 ? 0.932 -2.924 13.606 1.00 72.06 70 GLU A C 1
ATOM 571 O O . GLU A 1 70 ? 0.033 -2.326 12.997 1.00 72.06 70 GLU A O 1
ATOM 576 N N . GLY A 1 71 ? 2.014 -3.368 12.959 1.00 73.56 71 GLY A N 1
ATOM 577 C CA . GLY A 1 71 ? 2.151 -3.339 11.497 1.00 73.56 71 GLY A CA 1
ATOM 578 C C . GLY A 1 71 ? 2.849 -2.111 10.909 1.00 73.56 71 GLY A C 1
ATOM 579 O O . GLY A 1 71 ? 3.60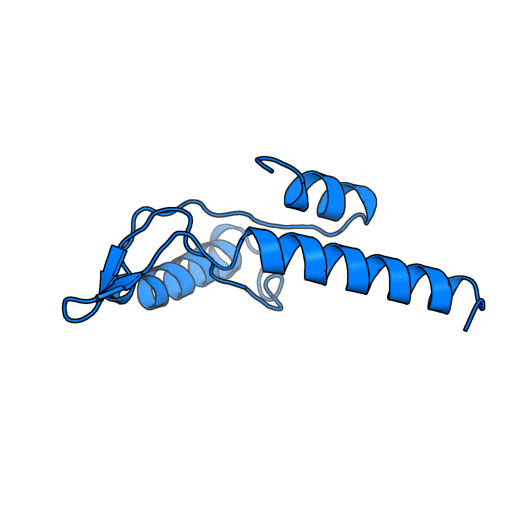5 -2.252 9.952 1.00 73.56 71 GLY A O 1
ATOM 580 N N . LEU A 1 72 ? 2.670 -0.893 11.446 1.00 78.31 72 LEU A N 1
ATOM 581 C CA . LEU A 1 72 ? 3.325 0.295 10.855 1.00 78.31 72 LEU A CA 1
ATOM 582 C C . LEU A 1 72 ? 4.852 0.250 11.013 1.00 78.31 72 LEU A C 1
ATOM 584 O O . LEU A 1 72 ? 5.577 0.639 10.098 1.00 78.31 72 LEU A O 1
ATOM 588 N N . LYS A 1 73 ? 5.339 -0.200 12.174 1.00 80.25 73 LYS A N 1
ATOM 589 C CA . LYS A 1 73 ? 6.777 -0.326 12.424 1.00 80.25 73 LYS A CA 1
ATOM 590 C C . LYS A 1 73 ? 7.381 -1.448 11.578 1.00 80.25 73 LYS A C 1
ATOM 592 O O . LYS A 1 73 ? 8.360 -1.189 10.886 1.00 80.25 73 LYS A O 1
ATOM 597 N N . GLU A 1 74 ? 6.761 -2.631 11.567 1.00 83.00 74 GLU A N 1
ATOM 598 C CA . GLU A 1 74 ? 7.196 -3.741 10.707 1.00 83.00 74 GLU A CA 1
ATOM 599 C C . GLU A 1 74 ? 7.216 -3.335 9.232 1.00 83.00 74 GLU A C 1
ATOM 601 O O . GLU A 1 74 ? 8.225 -3.543 8.568 1.00 83.00 74 GLU A O 1
ATOM 606 N N . LEU A 1 75 ? 6.171 -2.661 8.736 1.00 83.12 75 LEU A N 1
ATOM 607 C CA . LEU A 1 75 ? 6.121 -2.188 7.351 1.00 83.12 75 LEU A CA 1
ATOM 608 C C . LEU A 1 75 ? 7.302 -1.266 7.025 1.00 83.12 75 LEU A C 1
ATOM 610 O O . LEU A 1 75 ? 7.897 -1.385 5.955 1.00 83.12 75 LEU A O 1
ATOM 614 N N . VAL A 1 76 ? 7.655 -0.345 7.927 1.00 82.62 76 VAL A N 1
ATOM 615 C CA . VAL A 1 76 ? 8.815 0.543 7.742 1.00 82.62 76 VAL A CA 1
ATOM 616 C C . VAL A 1 76 ? 10.120 -0.256 7.713 1.00 82.62 76 VAL A C 1
ATOM 618 O O . VAL A 1 76 ? 10.947 -0.028 6.823 1.00 82.62 76 VAL A O 1
ATOM 621 N N . ASP A 1 77 ? 10.297 -1.193 8.643 1.00 86.25 77 ASP A N 1
ATOM 622 C CA . ASP A 1 77 ? 11.512 -2.003 8.757 1.00 86.25 77 ASP A CA 1
ATOM 623 C C . ASP A 1 77 ? 11.682 -2.951 7.553 1.00 86.25 77 ASP A C 1
ATOM 625 O O . ASP A 1 77 ? 12.750 -2.981 6.932 1.00 86.25 77 ASP A O 1
ATOM 629 N N . GLU A 1 78 ? 10.625 -3.654 7.140 1.00 86.31 78 GLU A N 1
ATOM 630 C CA . GLU A 1 78 ? 10.615 -4.520 5.952 1.00 86.31 78 GLU A CA 1
ATOM 631 C C . GLU A 1 78 ? 10.866 -3.732 4.665 1.00 86.31 78 GLU A C 1
ATOM 633 O O . GLU A 1 78 ? 11.664 -4.150 3.817 1.00 86.31 78 GLU A O 1
ATOM 638 N N . THR A 1 79 ? 10.247 -2.556 4.535 1.00 83.75 79 THR A N 1
ATOM 639 C CA . THR A 1 79 ? 10.457 -1.663 3.389 1.00 83.75 79 THR A CA 1
ATOM 640 C C . THR A 1 79 ? 11.928 -1.253 3.302 1.00 83.75 79 THR A C 1
ATOM 642 O O . THR A 1 79 ? 12.551 -1.348 2.241 1.00 83.75 79 THR A O 1
ATOM 645 N N . LYS A 1 80 ? 12.526 -0.848 4.429 1.00 85.75 80 LYS A N 1
ATOM 646 C CA . LYS A 1 80 ? 13.936 -0.451 4.497 1.00 85.75 80 LYS A CA 1
ATOM 647 C C . LYS A 1 80 ? 14.871 -1.602 4.128 1.00 85.75 80 LYS A C 1
ATOM 649 O O . LYS A 1 80 ? 15.783 -1.397 3.325 1.00 85.75 80 LYS A O 1
ATOM 654 N N . ASN A 1 81 ? 14.636 -2.791 4.679 1.00 87.81 81 ASN A N 1
ATOM 655 C CA . ASN A 1 81 ? 15.441 -3.977 4.390 1.00 87.81 81 ASN A CA 1
ATOM 656 C C . ASN A 1 81 ? 15.356 -4.359 2.908 1.00 87.81 81 ASN A C 1
ATOM 658 O O . ASN A 1 81 ? 16.387 -4.563 2.267 1.00 87.81 81 ASN A O 1
ATOM 662 N N . THR A 1 82 ? 14.149 -4.362 2.338 1.00 85.19 82 THR A N 1
ATOM 663 C CA . THR A 1 82 ? 13.922 -4.646 0.913 1.00 85.19 82 THR A CA 1
ATOM 664 C C . THR A 1 82 ? 14.718 -3.691 0.028 1.00 85.19 82 THR A C 1
ATOM 666 O O . THR A 1 82 ? 15.469 -4.128 -0.846 1.00 85.19 82 THR A O 1
ATOM 669 N N . PHE A 1 83 ? 14.644 -2.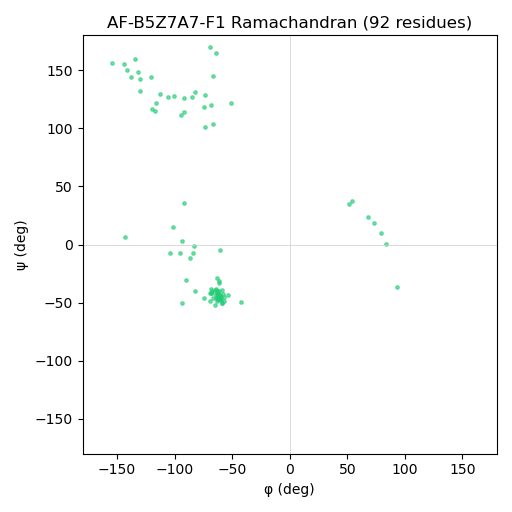386 0.291 1.00 83.75 83 PHE A N 1
ATOM 670 C CA . PHE A 1 83 ? 15.388 -1.395 -0.485 1.00 83.75 83 PHE A CA 1
ATOM 671 C C . PHE A 1 83 ? 16.904 -1.521 -0.342 1.00 83.75 83 PHE A C 1
ATOM 673 O O . PHE A 1 83 ? 17.630 -1.368 -1.325 1.00 83.75 83 PHE A O 1
ATOM 680 N N . GLN A 1 84 ? 17.406 -1.820 0.856 1.00 86.38 84 GLN A N 1
ATOM 681 C CA . GLN A 1 84 ? 18.835 -2.066 1.056 1.00 86.38 84 GLN A CA 1
ATOM 682 C C . GLN A 1 84 ? 19.317 -3.292 0.275 1.00 86.38 84 GLN A C 1
ATOM 684 O O . GLN A 1 84 ? 20.385 -3.240 -0.334 1.00 86.38 84 GLN A O 1
ATOM 689 N N . THR A 1 85 ? 18.526 -4.363 0.247 1.00 88.38 85 THR A N 1
ATOM 690 C CA . THR A 1 85 ? 18.821 -5.557 -0.552 1.00 88.38 85 THR A CA 1
ATOM 691 C C . THR A 1 85 ? 18.826 -5.234 -2.044 1.00 88.38 85 THR A C 1
ATOM 693 O O . THR A 1 85 ? 19.811 -5.523 -2.721 1.00 88.38 85 THR A O 1
ATOM 696 N N . LEU A 1 86 ? 17.798 -4.543 -2.551 1.00 85.62 86 LEU A N 1
ATOM 697 C CA . LEU A 1 86 ? 17.734 -4.112 -3.954 1.00 85.62 86 LEU A CA 1
ATOM 698 C C . LEU A 1 86 ? 18.917 -3.213 -4.340 1.00 85.62 86 LEU A C 1
ATOM 700 O O . LEU A 1 86 ? 19.470 -3.355 -5.431 1.00 85.62 86 LEU A O 1
ATOM 704 N N . LYS A 1 87 ? 19.344 -2.317 -3.438 1.00 87.56 87 LYS A N 1
ATOM 705 C CA . LYS A 1 87 ? 20.532 -1.478 -3.641 1.00 87.56 87 LYS A CA 1
ATOM 706 C C . LYS A 1 87 ? 21.784 -2.329 -3.855 1.00 87.56 87 LYS A C 1
ATOM 708 O O . LYS A 1 87 ? 22.494 -2.111 -4.830 1.00 87.56 87 LYS A O 1
ATOM 713 N N . LYS A 1 88 ? 22.024 -3.297 -2.965 1.00 89.31 88 LYS A N 1
ATOM 714 C CA . LYS A 1 88 ? 23.193 -4.186 -3.026 1.00 89.31 88 LYS A CA 1
ATOM 715 C C . LYS A 1 88 ? 23.198 -5.044 -4.295 1.00 89.31 88 LYS A C 1
ATOM 717 O O . LYS A 1 88 ? 24.251 -5.179 -4.905 1.00 89.31 88 LYS A O 1
ATOM 722 N N . ILE A 1 89 ? 22.034 -5.554 -4.718 1.00 88.81 89 ILE A N 1
ATOM 723 C CA . ILE A 1 89 ? 21.883 -6.296 -5.986 1.00 88.81 89 ILE A CA 1
ATOM 724 C C . ILE A 1 89 ? 22.257 -5.401 -7.174 1.00 88.81 89 ILE A C 1
ATOM 726 O O . ILE A 1 89 ? 23.048 -5.797 -8.022 1.00 88.81 89 ILE A O 1
ATOM 730 N N . ARG A 1 90 ? 21.738 -4.166 -7.221 1.00 86.00 90 ARG A N 1
ATOM 731 C CA . ARG A 1 90 ? 22.063 -3.204 -8.289 1.00 86.00 90 ARG A CA 1
ATOM 732 C C . ARG A 1 90 ? 23.554 -2.849 -8.332 1.00 86.00 90 ARG A C 1
ATOM 734 O O . ARG A 1 90 ? 24.079 -2.571 -9.402 1.00 86.00 90 ARG A O 1
ATOM 741 N N . GLU A 1 91 ? 24.211 -2.821 -7.177 1.00 91.38 91 GLU A N 1
ATOM 742 C CA . GLU A 1 91 ? 25.645 -2.533 -7.037 1.00 91.38 91 GLU A CA 1
ATOM 743 C C . GLU A 1 91 ? 26.535 -3.769 -7.277 1.00 91.38 91 GLU A C 1
ATOM 745 O O . GLU A 1 91 ? 27.755 -3.640 -7.231 1.00 91.38 91 GLU A O 1
ATOM 750 N N . GLY A 1 92 ? 25.956 -4.947 -7.551 1.00 86.25 92 GLY A N 1
ATOM 751 C CA . GLY A 1 92 ? 26.702 -6.189 -7.796 1.00 86.25 92 GLY A CA 1
ATOM 752 C C . GLY A 1 92 ? 27.429 -6.727 -6.560 1.00 86.25 92 GLY A C 1
ATOM 753 O O . GLY A 1 92 ? 28.438 -7.414 -6.681 1.00 86.25 92 GLY A O 1
ATOM 754 N N . ILE A 1 93 ? 26.955 -6.368 -5.364 1.00 85.06 93 ILE A N 1
ATOM 755 C CA . ILE A 1 93 ? 27.527 -6.795 -4.074 1.00 85.06 93 ILE A CA 1
ATOM 756 C C . ILE A 1 93 ? 26.988 -8.189 -3.668 1.00 85.06 93 ILE A C 1
ATOM 758 O O . ILE A 1 93 ? 27.467 -8.784 -2.703 1.00 85.06 93 ILE A O 1
ATOM 762 N N . PHE A 1 94 ? 26.011 -8.709 -4.420 1.00 57.34 94 PHE A N 1
ATOM 763 C CA . PHE A 1 94 ? 25.464 -10.065 -4.345 1.00 57.34 94 PHE A CA 1
ATOM 764 C C . PHE A 1 94 ? 25.600 -10.777 -5.688 1.00 57.34 94 PHE A C 1
ATOM 766 O O . PHE A 1 94 ? 25.460 -10.081 -6.720 1.00 57.34 94 PHE A O 1
#

pLDDT: mean 81.51, std 8.58, range [54.12, 95.69]

Sequence (94 aa):
MKRELLSFAKNWNIPTIFVFTNTQEKAGDAFVKESQRIIDEEWGFKGFIKAYARVNSVAFSFRGIEVPIEGLKELVDETKNTFQTLKKIREGIF

Mean predicted aligned error: 7.38 Å

Radius of gyration: 16.11 Å; Cα contacts (8 Å, |Δi|>4): 48; chains: 1; bounding box: 43×22×37 Å

Foldseek 3Di:
DVCLVVVLCVVVVNDDDDDDDPDDPVCVVVVVVVVLCCVCPVVVCNPSCPDDDDFDPQWDDDPNDIDHRDDPVVVSVVSVVVVVVVVCVVVVVD

Organism: Helicobacter pylori (strain G27) (NCBI:txid563041)